Protein AF-A0A134AP46-F1 (afdb_monomer_lite)

Secondary structure (DSSP, 8-state):
-EETTEE-----TTSTHHHHTTS--TT--SPPEEEEEEEETTTTEEEEEEETHHHHHHHHHHHTTTT---HHHHHHHHHHHHHHHT-

pLDDT: mean 87.27, std 9.18, range [53.91, 96.62]

Structure (mmCIF, N/CA/C/O backbone):
data_AF-A0A134AP46-F1
#
_entry.id   AF-A0A134AP46-F1
#
loop_
_atom_site.group_PDB
_atom_site.id
_atom_site.type_symbol
_atom_site.label_atom_id
_atom_site.label_alt_id
_atom_site.label_comp_id
_atom_site.label_asym_id
_atom_site.label_entity_id
_atom_site.label_seq_id
_atom_site.pdbx_PDB_ins_code
_atom_site.Cartn_x
_atom_site.Cartn_y
_atom_site.Cartn_z
_atom_site.occupancy
_atom_site.B_iso_or_equiv
_atom_site.auth_seq_id
_atom_site.auth_comp_id
_atom_site.auth_asym_id
_atom_site.auth_atom_id
_atom_site.pdbx_PDB_model_num
ATOM 1 N N . MET A 1 1 ? 3.650 12.407 -7.886 1.00 63.41 1 MET A N 1
ATOM 2 C CA . MET A 1 1 ? 4.701 11.473 -7.416 1.00 63.41 1 MET A CA 1
ATOM 3 C C . MET A 1 1 ? 5.982 12.270 -7.340 1.00 63.41 1 MET A C 1
ATOM 5 O O . MET A 1 1 ? 6.252 12.970 -8.300 1.00 63.41 1 MET A O 1
ATOM 9 N N . GLN A 1 2 ? 6.742 12.202 -6.248 1.00 68.00 2 GLN A N 1
ATOM 10 C CA . GLN A 1 2 ? 7.954 13.015 -6.098 1.00 68.00 2 GLN A CA 1
ATOM 11 C C . GLN A 1 2 ? 9.190 12.223 -6.523 1.00 68.00 2 GLN A C 1
ATOM 13 O O . GLN A 1 2 ? 9.598 11.272 -5.850 1.00 68.00 2 GLN A O 1
ATOM 18 N N . GLY A 1 3 ? 9.776 12.607 -7.655 1.00 64.31 3 GLY A N 1
ATOM 19 C CA . GLY A 1 3 ? 11.083 12.137 -8.108 1.00 64.31 3 GLY A CA 1
ATOM 20 C C . GLY A 1 3 ? 12.140 13.246 -8.046 1.00 64.31 3 GLY A C 1
ATOM 21 O O . GLY A 1 3 ? 11.818 14.399 -7.757 1.00 64.31 3 GLY A O 1
ATOM 22 N N . PRO A 1 4 ? 13.411 12.947 -8.372 1.00 60.62 4 PRO A N 1
ATOM 23 C CA . PRO A 1 4 ? 14.483 13.949 -8.408 1.00 60.62 4 PRO A CA 1
ATOM 24 C C . PRO A 1 4 ? 14.251 15.086 -9.423 1.00 60.62 4 PRO A C 1
ATOM 26 O O . PRO A 1 4 ? 14.935 16.102 -9.357 1.00 60.62 4 PRO A O 1
ATOM 29 N N . GLN A 1 5 ? 13.293 14.934 -10.345 1.00 65.56 5 GLN A N 1
ATOM 30 C CA . GLN A 1 5 ? 12.892 15.961 -11.315 1.00 65.56 5 GLN A CA 1
ATOM 31 C C . GLN A 1 5 ? 11.623 16.741 -10.911 1.00 65.56 5 GLN A C 1
ATOM 33 O O . GLN A 1 5 ? 11.156 17.570 -11.686 1.00 65.56 5 GLN A O 1
ATOM 38 N N . GLY A 1 6 ? 11.073 16.506 -9.715 1.00 70.81 6 GLY A N 1
ATOM 39 C CA . GLY A 1 6 ? 9.830 17.124 -9.244 1.00 70.81 6 GLY A CA 1
ATOM 40 C C . GLY A 1 6 ? 8.620 16.193 -9.335 1.00 70.81 6 GLY A C 1
ATOM 41 O O . GLY A 1 6 ? 8.767 14.966 -9.340 1.00 70.81 6 GLY A O 1
ATOM 42 N N . ASP A 1 7 ? 7.426 16.789 -9.362 1.00 79.25 7 ASP A N 1
ATOM 43 C CA . ASP A 1 7 ? 6.160 16.060 -9.391 1.00 79.25 7 ASP A CA 1
ATOM 44 C C . ASP A 1 7 ? 5.832 15.523 -10.789 1.00 79.25 7 ASP A C 1
ATOM 46 O O . ASP A 1 7 ? 5.701 16.281 -11.750 1.00 79.25 7 ASP A O 1
ATOM 50 N N . SER A 1 8 ? 5.653 14.205 -10.898 1.00 80.88 8 SER A N 1
ATOM 51 C CA . SER A 1 8 ? 5.233 13.521 -12.126 1.00 80.88 8 SER A CA 1
ATOM 52 C C . SER A 1 8 ? 4.005 12.627 -11.908 1.00 80.88 8 SER A C 1
ATOM 54 O O . SER A 1 8 ? 3.685 12.222 -10.781 1.00 80.88 8 SER A O 1
ATOM 56 N N . ILE A 1 9 ? 3.306 12.329 -13.010 1.00 81.44 9 ILE A N 1
ATOM 57 C CA . ILE A 1 9 ? 2.312 11.253 -13.109 1.00 81.44 9 ILE A CA 1
ATOM 58 C C . ILE A 1 9 ? 3.001 10.081 -13.798 1.00 81.44 9 ILE A C 1
ATOM 60 O O . ILE A 1 9 ? 3.442 10.210 -14.939 1.00 81.44 9 ILE A O 1
ATOM 64 N N . GLU A 1 10 ? 3.072 8.935 -13.128 1.00 81.38 10 GLU A N 1
ATOM 65 C CA . GLU A 1 10 ? 3.672 7.729 -13.690 1.00 81.38 10 GLU A CA 1
ATOM 66 C C . GLU A 1 10 ? 2.839 6.484 -13.399 1.00 81.38 10 GLU A C 1
ATOM 68 O O . GLU A 1 10 ? 2.055 6.418 -12.451 1.00 81.38 10 GLU A O 1
ATOM 73 N N . ASN A 1 11 ? 3.032 5.470 -14.240 1.00 84.75 11 ASN A N 1
ATOM 74 C CA . ASN A 1 11 ? 2.393 4.176 -14.080 1.00 84.75 11 ASN A CA 1
ATOM 75 C C . ASN A 1 11 ? 3.119 3.347 -13.007 1.00 84.75 11 ASN A C 1
ATOM 77 O O . ASN A 1 11 ? 4.299 3.015 -13.148 1.00 84.75 11 ASN A O 1
ATOM 81 N N . ILE A 1 12 ? 2.390 2.977 -11.955 1.00 86.19 12 ILE A N 1
ATOM 82 C CA . ILE A 1 12 ? 2.901 2.146 -10.858 1.00 86.19 12 ILE A CA 1
ATOM 83 C C . ILE A 1 12 ? 2.668 0.643 -11.054 1.00 86.19 12 ILE A C 1
ATOM 85 O O . ILE A 1 12 ? 3.161 -0.155 -10.256 1.00 86.19 12 ILE A O 1
ATOM 89 N N . ASN A 1 13 ? 1.934 0.233 -12.089 1.00 84.31 13 ASN A N 1
ATOM 90 C CA . ASN A 1 13 ? 1.625 -1.175 -12.329 1.00 84.31 13 ASN A CA 1
ATOM 91 C C . ASN A 1 13 ? 2.911 -1.997 -12.521 1.00 84.31 13 ASN A C 1
ATOM 93 O O . ASN A 1 13 ? 3.848 -1.563 -13.191 1.00 84.31 13 ASN A O 1
ATOM 97 N N . GLY A 1 14 ? 2.959 -3.189 -11.916 1.00 81.06 14 GLY A N 1
ATOM 98 C CA . GLY A 1 14 ? 4.141 -4.065 -11.934 1.00 81.06 14 GLY A CA 1
ATOM 99 C C . GLY A 1 14 ? 5.271 -3.647 -10.980 1.00 81.06 14 GLY A C 1
ATOM 100 O O . GLY A 1 14 ? 6.366 -4.212 -11.036 1.00 81.06 14 GLY A O 1
ATOM 101 N N . LYS A 1 15 ? 5.026 -2.669 -10.098 1.00 84.88 15 LYS A N 1
ATOM 102 C CA . LYS A 1 15 ? 5.996 -2.170 -9.109 1.00 84.88 15 LYS A CA 1
ATOM 103 C C . LYS A 1 15 ? 5.531 -2.447 -7.692 1.00 84.88 15 LYS A C 1
ATOM 105 O O . LYS A 1 15 ? 4.331 -2.503 -7.433 1.00 84.88 15 LYS A O 1
ATOM 110 N N . ALA A 1 16 ? 6.474 -2.554 -6.757 1.00 79.81 16 ALA A N 1
ATOM 111 C CA . ALA A 1 16 ? 6.164 -2.905 -5.370 1.00 79.81 16 ALA A CA 1
ATOM 112 C C . ALA A 1 16 ? 5.191 -1.909 -4.710 1.00 79.81 16 ALA A C 1
ATOM 114 O O . ALA A 1 16 ? 4.269 -2.320 -4.008 1.00 79.81 16 ALA A O 1
ATOM 115 N N . VAL A 1 17 ? 5.340 -0.614 -5.012 1.00 84.25 17 VAL A N 1
ATOM 116 C CA . VAL A 1 17 ? 4.478 0.454 -4.479 1.00 84.25 17 VAL A CA 1
ATOM 117 C C . VAL A 1 17 ? 2.997 0.283 -4.819 1.00 84.25 17 VAL A C 1
ATOM 119 O O . VAL A 1 17 ? 2.151 0.720 -4.048 1.00 84.25 17 VAL A O 1
ATOM 122 N N . SER A 1 18 ? 2.662 -0.405 -5.918 1.00 88.12 18 SER A N 1
ATOM 123 C CA . SER A 1 18 ? 1.261 -0.649 -6.285 1.00 88.12 18 SER A CA 1
ATOM 124 C C . SER A 1 18 ? 0.503 -1.451 -5.227 1.00 88.12 18 SER A C 1
ATOM 126 O O . SER A 1 18 ? -0.674 -1.190 -5.007 1.00 88.12 18 SER A O 1
ATOM 128 N N . ILE A 1 19 ? 1.178 -2.362 -4.518 1.00 88.62 19 ILE A N 1
ATOM 129 C CA . ILE A 1 19 ? 0.582 -3.138 -3.424 1.00 88.62 19 ILE A CA 1
ATOM 130 C C . ILE A 1 19 ? 0.327 -2.238 -2.211 1.00 88.62 19 ILE A C 1
ATOM 132 O O . ILE A 1 19 ? -0.728 -2.323 -1.586 1.00 88.62 19 ILE A O 1
ATOM 136 N N . GLU A 1 20 ? 1.270 -1.348 -1.893 1.00 89.56 20 GLU A N 1
ATOM 137 C CA . GLU A 1 20 ? 1.146 -0.418 -0.765 1.00 89.56 20 GLU A CA 1
AT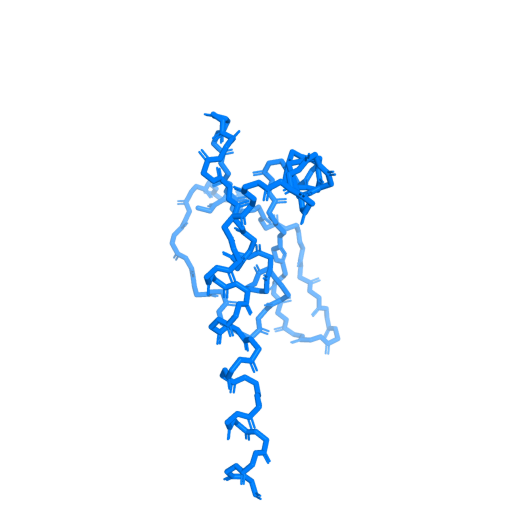OM 138 C C . GLU A 1 20 ? -0.054 0.528 -0.940 1.00 89.56 20 GLU A C 1
ATOM 140 O O . GLU A 1 20 ? -0.693 0.890 0.045 1.00 89.56 20 GLU A O 1
ATOM 145 N N . CYS A 1 21 ? -0.419 0.868 -2.183 1.00 91.06 21 CYS A N 1
ATOM 146 C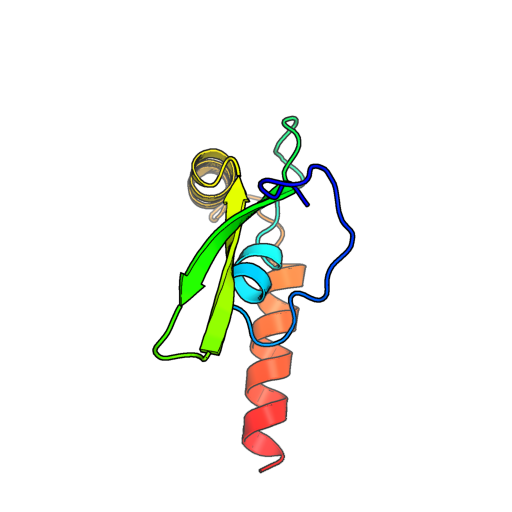 CA . CYS A 1 21 ? -1.579 1.709 -2.496 1.00 91.06 21 CYS A CA 1
ATOM 147 C C . CYS A 1 21 ? -2.939 1.067 -2.157 1.00 91.06 21 CYS A C 1
ATOM 149 O O . CYS A 1 21 ? -3.950 1.773 -2.135 1.00 91.06 21 CYS A O 1
ATOM 151 N N . PHE A 1 22 ? -2.987 -0.241 -1.879 1.00 93.88 22 PHE A N 1
ATOM 152 C CA . PHE A 1 22 ? -4.203 -0.915 -1.410 1.00 93.88 22 PHE A CA 1
ATOM 153 C C . PHE A 1 22 ? -4.403 -0.833 0.103 1.00 93.88 22 PHE A C 1
ATOM 155 O O . PHE A 1 22 ? -5.438 -1.272 0.602 1.00 93.88 22 PHE A O 1
ATOM 162 N N . LEU A 1 23 ? -3.455 -0.266 0.847 1.00 94.19 23 LEU A N 1
ATOM 163 C CA . LEU A 1 23 ? -3.693 0.077 2.239 1.00 94.19 23 LEU A CA 1
ATOM 164 C C . LEU A 1 23 ? -4.641 1.280 2.316 1.00 94.19 23 LEU A C 1
ATOM 166 O O . LEU A 1 23 ? -4.514 2.262 1.579 1.00 94.19 23 LEU A O 1
ATOM 170 N N . ASP A 1 24 ? -5.607 1.197 3.221 1.00 94.06 24 ASP A N 1
ATOM 171 C CA . ASP A 1 24 ? -6.414 2.345 3.585 1.00 94.06 24 ASP A CA 1
ATOM 172 C C . ASP A 1 24 ? -5.571 3.399 4.315 1.00 94.06 24 ASP A C 1
ATOM 174 O O . ASP A 1 24 ? -4.746 3.089 5.180 1.00 94.06 24 ASP A O 1
ATOM 178 N N . HIS A 1 25 ? -5.802 4.648 3.923 1.00 93.81 25 HIS A N 1
ATOM 179 C CA . HIS A 1 25 ? -5.180 5.851 4.465 1.00 93.81 25 HIS A CA 1
ATOM 180 C C . HIS A 1 25 ? -6.239 6.912 4.807 1.00 93.81 25 HIS A C 1
ATOM 182 O O . HIS A 1 25 ? -5.888 8.064 5.035 1.00 93.81 25 HIS A O 1
ATOM 188 N N . SER A 1 26 ? -7.530 6.549 4.825 1.00 92.69 26 SER A N 1
ATOM 189 C CA . SER A 1 26 ? -8.639 7.477 5.093 1.00 92.69 26 SER A CA 1
ATOM 190 C C . SER A 1 26 ? -8.558 8.134 6.475 1.00 92.69 26 SER A C 1
ATOM 192 O O . SER A 1 26 ? -9.053 9.238 6.671 1.00 92.69 26 SER A O 1
ATOM 194 N N . SER A 1 27 ? -7.892 7.469 7.422 1.00 91.75 27 SER A N 1
ATO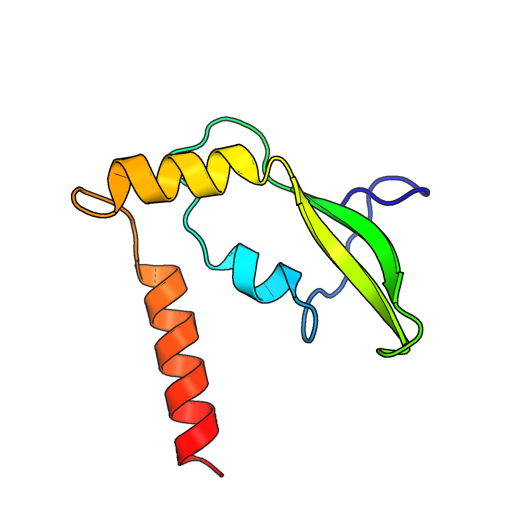M 195 C CA . SER A 1 27 ? -7.660 7.953 8.783 1.00 91.75 27 SER A CA 1
ATOM 196 C C . SER A 1 27 ? -6.382 8.798 8.936 1.00 91.75 27 SER A C 1
ATOM 198 O O . SER A 1 27 ? -5.919 8.976 10.066 1.00 91.75 27 SER A O 1
ATOM 200 N N . ILE A 1 28 ? -5.715 9.162 7.839 1.00 93.81 28 ILE A N 1
ATOM 201 C CA . ILE A 1 28 ? -4.442 9.891 7.836 1.00 93.81 28 ILE A CA 1
ATOM 202 C C . ILE A 1 28 ? -4.682 11.257 7.196 1.00 93.81 28 ILE A C 1
ATOM 204 O O . ILE A 1 28 ? -5.068 11.330 6.033 1.00 93.81 28 ILE A O 1
ATOM 208 N N . ASP A 1 29 ? -4.430 12.321 7.958 1.00 94.06 29 ASP A N 1
ATOM 209 C CA . ASP A 1 29 ? -4.611 13.703 7.491 1.00 94.06 29 ASP A CA 1
ATOM 210 C C . ASP A 1 29 ? -3.421 14.201 6.650 1.00 94.06 29 ASP A C 1
ATOM 212 O O . ASP A 1 29 ? -3.566 15.116 5.840 1.00 94.06 29 ASP A O 1
ATOM 216 N N . ASP A 1 30 ? -2.238 13.608 6.840 1.00 93.69 30 ASP A N 1
ATOM 217 C CA . ASP A 1 30 ? -1.035 13.922 6.071 1.00 93.69 30 ASP A CA 1
ATOM 218 C C . ASP A 1 30 ? -1.149 13.462 4.610 1.00 93.69 30 ASP A C 1
ATOM 220 O O . ASP A 1 30 ? -1.705 12.404 4.300 1.00 93.69 30 ASP A O 1
ATOM 224 N N . GLU A 1 31 ? -0.543 14.230 3.703 1.00 91.19 31 GLU A N 1
ATOM 225 C CA . GLU A 1 31 ? -0.468 13.856 2.294 1.00 91.19 31 GLU A CA 1
ATOM 226 C C . GLU A 1 31 ? 0.354 12.571 2.117 1.00 91.19 31 GLU A C 1
ATOM 228 O O . GLU A 1 31 ? 1.534 12.499 2.469 1.00 91.19 31 GLU A O 1
ATOM 233 N N . ILE A 1 32 ? -0.284 11.560 1.529 1.00 92.12 32 ILE A N 1
ATOM 234 C CA . ILE A 1 32 ? 0.341 10.298 1.146 1.00 92.12 32 ILE A CA 1
ATOM 235 C C . ILE A 1 32 ? 0.692 10.354 -0.340 1.00 92.12 32 ILE A C 1
ATOM 237 O O . ILE A 1 32 ? -0.187 10.510 -1.188 1.00 92.12 32 ILE A O 1
ATOM 241 N N . TYR A 1 33 ? 1.965 10.165 -0.679 1.00 90.81 33 TYR A N 1
ATOM 242 C CA . TYR A 1 33 ? 2.432 10.194 -2.064 1.00 90.81 33 TYR A CA 1
ATOM 243 C C . TYR A 1 33 ? 3.466 9.105 -2.343 1.00 90.81 33 TYR A C 1
ATOM 245 O O . TYR A 1 33 ? 4.112 8.570 -1.447 1.00 90.81 33 TYR A O 1
ATOM 253 N N . VAL A 1 34 ? 3.648 8.771 -3.621 1.00 90.12 34 VAL A N 1
ATOM 254 C CA . VAL A 1 34 ? 4.748 7.899 -4.051 1.00 90.12 34 VAL A CA 1
ATOM 255 C C . VAL A 1 34 ? 6.008 8.734 -4.240 1.00 90.12 34 VAL A C 1
ATOM 257 O O . VAL A 1 34 ? 5.997 9.698 -5.014 1.00 90.12 34 VAL A O 1
ATOM 260 N N . ARG A 1 35 ? 7.094 8.338 -3.574 1.00 88.75 35 ARG A N 1
ATOM 261 C CA . ARG A 1 35 ? 8.446 8.857 -3.787 1.00 88.75 35 ARG A CA 1
ATOM 262 C C . ARG A 1 35 ? 9.270 7.846 -4.577 1.00 88.75 35 ARG A C 1
ATOM 264 O O . ARG A 1 35 ? 9.336 6.673 -4.215 1.00 88.75 35 ARG A O 1
ATOM 271 N N . TRP A 1 36 ? 9.921 8.298 -5.643 1.00 84.81 36 TRP A N 1
ATOM 272 C CA . TRP A 1 36 ? 10.883 7.478 -6.378 1.00 84.81 36 TRP A CA 1
ATOM 273 C C . TRP A 1 36 ? 12.242 7.539 -5.691 1.00 84.81 36 TRP A C 1
ATOM 275 O O . TRP A 1 36 ? 12.772 8.625 -5.465 1.00 84.81 36 TRP A O 1
ATOM 285 N N . THR A 1 37 ? 12.813 6.382 -5.363 1.00 77.38 37 THR A N 1
ATOM 286 C CA . THR A 1 37 ? 14.118 6.316 -4.689 1.00 77.38 37 THR A CA 1
ATOM 287 C C . THR A 1 37 ? 15.241 6.077 -5.686 1.00 77.38 37 THR A C 1
ATOM 289 O O . THR A 1 37 ? 16.109 6.930 -5.851 1.00 77.38 37 THR A O 1
ATOM 292 N N . GLY A 1 38 ? 15.222 4.941 -6.387 1.00 73.12 38 GLY A N 1
ATOM 293 C CA . GLY A 1 38 ? 16.296 4.563 -7.301 1.00 73.12 38 GLY A CA 1
ATOM 294 C C . GLY A 1 38 ? 15.901 3.509 -8.330 1.00 73.12 38 GLY A C 1
ATOM 295 O O . GLY A 1 38 ? 14.857 2.855 -8.233 1.00 73.12 38 GLY A O 1
ATOM 296 N N . PHE A 1 39 ? 16.751 3.369 -9.347 1.00 78.12 39 PHE A N 1
ATOM 297 C CA . PHE A 1 39 ? 16.633 2.322 -10.355 1.00 78.12 39 PHE A CA 1
ATOM 298 C C . PHE A 1 39 ? 17.099 0.986 -9.772 1.00 78.12 39 PHE A C 1
ATOM 300 O O . PHE A 1 39 ? 18.149 0.910 -9.137 1.00 78.12 39 PHE A O 1
ATOM 307 N N . ASN A 1 40 ? 16.310 -0.069 -9.961 1.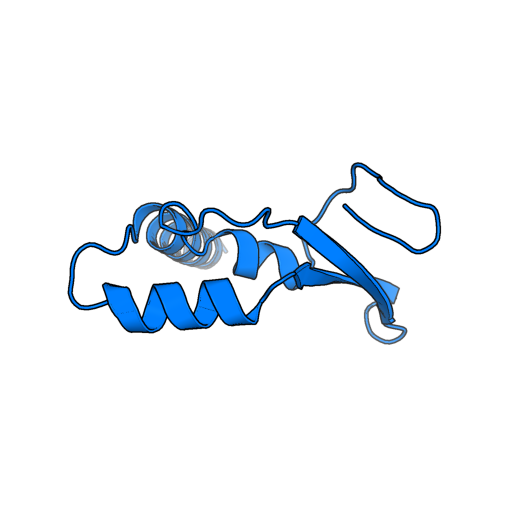00 81.50 40 ASN A N 1
ATOM 308 C CA . ASN A 1 40 ? 16.689 -1.423 -9.587 1.00 81.50 40 ASN A CA 1
ATOM 309 C C . ASN A 1 40 ? 17.209 -2.157 -10.828 1.00 81.50 40 ASN A C 1
ATOM 311 O O . ASN A 1 40 ? 16.410 -2.562 -11.672 1.00 81.50 40 ASN A O 1
ATOM 315 N N . ASP A 1 41 ? 18.526 -2.368 -10.904 1.00 83.06 41 ASP A N 1
ATOM 316 C CA . ASP A 1 41 ? 19.186 -3.006 -12.055 1.00 83.06 41 ASP A CA 1
ATOM 317 C C . ASP A 1 41 ? 18.697 -4.436 -12.317 1.00 83.06 41 ASP A C 1
ATOM 319 O O . ASP A 1 41 ? 18.596 -4.861 -13.463 1.00 83.06 41 ASP A O 1
ATOM 323 N N . LYS A 1 42 ? 18.333 -5.187 -11.268 1.00 83.75 42 LYS A N 1
ATOM 324 C CA . LYS A 1 42 ? 17.845 -6.569 -11.421 1.00 83.75 42 LYS A CA 1
ATOM 325 C C . LYS A 1 42 ? 16.480 -6.624 -12.096 1.00 83.75 42 LYS A C 1
ATOM 327 O O . LYS A 1 42 ? 16.192 -7.571 -12.817 1.00 83.75 42 LYS A O 1
ATOM 332 N N . LEU A 1 43 ? 15.633 -5.638 -11.814 1.00 80.69 43 LEU A N 1
ATOM 333 C CA . LEU A 1 43 ? 14.284 -5.538 -12.371 1.00 80.69 43 LEU A CA 1
ATOM 334 C C . LEU A 1 43 ? 14.226 -4.604 -13.587 1.00 80.69 43 LEU A C 1
ATOM 336 O O . LEU A 1 43 ? 13.156 -4.457 -14.170 1.00 80.69 43 LEU A O 1
ATOM 340 N N . MET A 1 44 ? 15.349 -3.969 -13.948 1.00 82.75 44 MET A N 1
ATOM 341 C CA . MET A 1 44 ? 15.463 -2.971 -15.014 1.00 82.75 44 MET A CA 1
ATOM 342 C C . MET A 1 44 ? 14.398 -1.865 -14.921 1.00 82.75 44 MET A C 1
ATOM 344 O O . MET A 1 44 ? 13.861 -1.410 -15.931 1.00 82.75 44 MET A O 1
ATOM 348 N N . GLN A 1 45 ? 14.064 -1.430 -13.701 1.00 80.31 45 GLN A N 1
ATOM 349 C CA . GLN A 1 45 ? 13.035 -0.410 -13.490 1.00 80.31 45 GLN A CA 1
ATOM 350 C C . GLN A 1 45 ? 13.238 0.414 -12.217 1.00 80.31 45 GLN A C 1
ATOM 352 O O . GLN A 1 45 ? 13.712 -0.094 -11.199 1.00 80.31 45 GLN A O 1
ATOM 357 N N . TYR A 1 46 ? 12.785 1.672 -12.243 1.00 82.44 46 TYR A N 1
ATOM 358 C CA . TYR A 1 46 ? 12.624 2.482 -11.034 1.00 82.44 46 TYR A CA 1
ATOM 359 C C . TYR A 1 46 ? 11.595 1.856 -10.097 1.00 82.44 46 TYR A C 1
ATOM 361 O O . TYR A 1 46 ? 10.546 1.368 -10.544 1.00 82.44 46 TYR A O 1
ATOM 369 N N . GLN A 1 47 ? 11.914 1.886 -8.803 1.00 81.88 47 GLN A N 1
ATOM 370 C CA . GLN A 1 47 ? 11.021 1.496 -7.718 1.00 81.88 47 GLN A CA 1
ATOM 371 C C . GLN A 1 47 ? 10.688 2.719 -6.870 1.00 81.88 47 GLN A C 1
ATOM 373 O O . GLN A 1 47 ? 11.548 3.548 -6.560 1.00 81.88 47 GLN A O 1
ATOM 378 N N . GLY A 1 48 ? 9.409 2.828 -6.538 1.00 85.94 48 GLY A N 1
ATOM 379 C CA . GLY A 1 48 ? 8.899 3.839 -5.632 1.00 85.94 48 GLY A CA 1
ATOM 380 C C . GLY A 1 48 ? 8.497 3.199 -4.317 1.00 85.94 48 GLY A C 1
ATOM 381 O O . GLY A 1 48 ? 8.383 1.975 -4.212 1.00 85.94 48 GLY A O 1
ATOM 382 N N . ASN A 1 49 ? 8.253 4.039 -3.331 1.00 89.50 49 ASN A N 1
ATOM 383 C CA . ASN A 1 49 ? 7.628 3.664 -2.077 1.00 89.50 49 ASN A CA 1
ATOM 384 C C . ASN A 1 49 ? 6.647 4.756 -1.669 1.00 89.50 49 ASN A C 1
ATOM 386 O O . ASN A 1 49 ? 6.790 5.910 -2.083 1.00 89.50 49 ASN A O 1
ATOM 390 N N . ILE A 1 50 ? 5.650 4.393 -0.869 1.00 91.69 50 ILE A N 1
ATOM 391 C CA . ILE A 1 50 ? 4.795 5.406 -0.268 1.00 91.69 50 ILE A CA 1
ATOM 392 C C . ILE A 1 50 ? 5.588 6.194 0.781 1.00 91.69 50 ILE A C 1
ATOM 394 O O . ILE A 1 50 ? 6.374 5.621 1.535 1.00 91.69 50 ILE A O 1
ATOM 398 N N . GLU A 1 51 ? 5.359 7.502 0.840 1.00 92.50 51 GLU A N 1
ATOM 399 C CA . GLU A 1 51 ? 5.812 8.392 1.898 1.00 92.50 51 GLU A CA 1
ATOM 400 C C . GLU A 1 51 ? 4.646 9.253 2.411 1.00 92.50 51 GLU A C 1
ATOM 402 O O . GLU A 1 51 ? 3.852 9.727 1.595 1.00 92.50 51 GLU A O 1
ATOM 407 N N . PRO A 1 52 ? 4.545 9.484 3.735 1.00 93.31 52 PRO A N 1
ATOM 408 C CA . PRO A 1 52 ? 5.292 8.837 4.824 1.00 93.31 52 PRO A CA 1
ATOM 409 C C . PRO A 1 52 ? 4.785 7.410 5.141 1.00 93.31 52 PRO A C 1
ATOM 411 O O . PRO A 1 52 ? 3.697 7.210 5.690 1.00 93.31 52 PRO A O 1
ATOM 414 N N . LYS A 1 53 ? 5.600 6.379 4.864 1.00 91.56 53 LYS A N 1
ATOM 415 C CA . LYS A 1 53 ? 5.192 4.962 5.023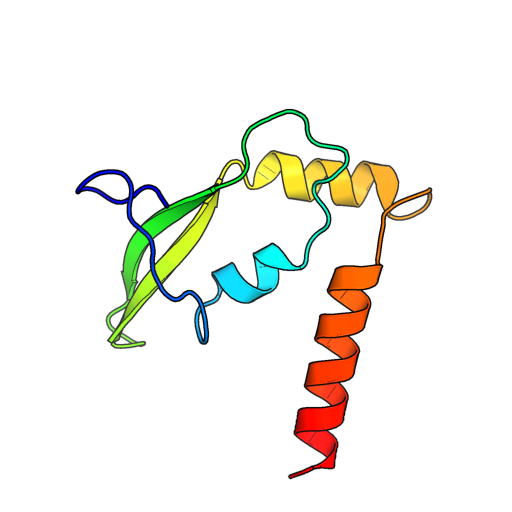 1.00 91.56 53 LYS A CA 1
ATOM 416 C C . LYS A 1 53 ? 4.828 4.579 6.460 1.00 91.56 53 LYS A C 1
ATOM 418 O O . LYS A 1 53 ? 3.974 3.725 6.704 1.00 91.56 53 LYS A O 1
ATOM 423 N N . ASN A 1 54 ? 5.491 5.192 7.433 1.00 94.50 54 ASN A N 1
ATOM 424 C CA . ASN A 1 54 ? 5.278 4.928 8.852 1.00 94.50 54 ASN A CA 1
ATOM 425 C C . ASN A 1 54 ? 3.857 5.289 9.313 1.00 94.50 54 ASN A C 1
ATOM 427 O O . ASN A 1 54 ? 3.343 4.622 10.211 1.00 94.50 54 ASN A O 1
ATOM 431 N N . LEU A 1 55 ? 3.216 6.300 8.713 1.00 94.88 55 LEU A N 1
ATOM 432 C CA . LEU A 1 55 ? 1.845 6.679 9.071 1.00 94.88 55 LEU A CA 1
ATOM 433 C C . LEU A 1 55 ? 0.839 5.613 8.642 1.00 94.88 55 LEU A C 1
ATOM 435 O O . LEU A 1 55 ? -0.027 5.241 9.430 1.00 94.88 55 LEU A O 1
ATOM 439 N N . LEU A 1 56 ? 1.018 5.053 7.447 1.00 93.69 56 LEU A N 1
ATOM 440 C CA . LEU A 1 56 ? 0.230 3.929 6.939 1.00 93.69 56 LEU A CA 1
ATOM 441 C C . LEU A 1 56 ? 0.334 2.694 7.833 1.00 93.69 56 LEU A C 1
ATOM 443 O O . LEU A 1 56 ? -0.681 2.133 8.242 1.00 93.69 56 LEU A O 1
ATOM 447 N N . ILE A 1 57 ? 1.558 2.307 8.202 1.00 93.50 57 ILE A N 1
ATOM 448 C CA . ILE A 1 57 ? 1.795 1.167 9.102 1.00 93.50 57 ILE A CA 1
ATOM 449 C C . ILE A 1 57 ? 1.138 1.414 10.466 1.00 93.50 57 ILE A C 1
ATOM 451 O O . ILE A 1 57 ? 0.476 0.532 11.017 1.00 93.50 57 ILE A O 1
ATOM 455 N N . LYS A 1 58 ? 1.301 2.623 11.013 1.00 94.50 58 LYS A N 1
ATOM 456 C CA . LYS A 1 58 ? 0.716 3.003 12.301 1.00 94.50 58 LYS A CA 1
ATOM 457 C C . LYS A 1 58 ? -0.813 2.982 12.253 1.00 94.50 58 LYS A C 1
ATOM 459 O O . LYS A 1 58 ? -1.416 2.415 13.161 1.00 94.50 58 LYS A O 1
ATOM 464 N N . SER A 1 59 ? -1.419 3.549 11.207 1.00 94.19 59 SER A N 1
ATOM 465 C CA . SER A 1 59 ? -2.871 3.527 10.993 1.00 94.19 59 SER A CA 1
ATOM 466 C C . SER A 1 59 ? -3.386 2.089 10.935 1.00 94.19 59 SER A C 1
ATOM 468 O O . SER A 1 59 ? -4.247 1.718 11.735 1.00 94.19 59 SER A O 1
ATOM 470 N N . PHE A 1 60 ? -2.778 1.236 10.103 1.00 95.19 60 PHE A N 1
ATOM 471 C CA . PHE A 1 60 ? -3.161 -0.171 10.013 1.00 95.19 60 PHE A CA 1
ATOM 472 C C . PHE A 1 60 ? -3.148 -0.847 11.390 1.00 95.19 60 PHE A C 1
ATOM 474 O O . PHE A 1 60 ? -4.166 -1.363 11.839 1.00 95.19 60 PHE A O 1
ATOM 481 N N . HIS A 1 61 ? -2.041 -0.780 12.133 1.00 94.69 61 HIS A N 1
ATOM 482 C CA . HIS A 1 61 ? -1.965 -1.408 13.458 1.00 94.69 61 HIS A CA 1
ATOM 483 C C . HIS A 1 61 ? -2.912 -0.801 14.500 1.00 94.69 61 HIS A C 1
ATOM 485 O O . HIS A 1 61 ? -3.343 -1.502 15.419 1.00 94.69 61 HIS A O 1
ATOM 491 N N . GLN A 1 62 ? -3.247 0.481 14.384 1.00 95.06 62 GLN A N 1
ATOM 492 C CA . GLN A 1 62 ? -4.187 1.143 15.282 1.00 95.06 62 GLN A CA 1
ATOM 493 C C . GLN A 1 62 ? -5.634 0.696 15.036 1.00 95.06 62 GLN A C 1
ATOM 495 O O . GLN A 1 62 ? -6.408 0.568 15.994 1.00 95.06 62 GLN A O 1
ATOM 500 N N . PHE A 1 63 ? -5.994 0.453 13.775 1.00 95.06 63 PHE A N 1
ATOM 501 C CA . PHE A 1 63 ? -7.378 0.240 13.362 1.00 95.06 63 PHE A CA 1
ATOM 502 C C . PHE A 1 63 ? -7.694 -1.193 12.901 1.00 95.06 63 PHE A C 1
ATOM 504 O O . PHE A 1 63 ? -8.873 -1.520 12.815 1.00 95.06 63 PHE A O 1
ATOM 511 N N . TYR A 1 64 ? -6.716 -2.088 12.689 1.00 94.25 64 TYR A N 1
ATOM 512 C CA . TYR A 1 64 ? -6.952 -3.422 12.092 1.00 94.25 64 TYR A CA 1
ATOM 513 C C . TYR A 1 64 ? -7.959 -4.313 12.844 1.00 94.25 64 TYR A C 1
ATOM 515 O O . TYR A 1 64 ? -8.571 -5.184 12.238 1.00 94.25 64 TYR A O 1
ATOM 523 N N . LYS A 1 65 ? -8.124 -4.128 14.163 1.00 92.88 65 LYS A N 1
ATOM 524 C CA . LYS A 1 65 ? -9.131 -4.825 1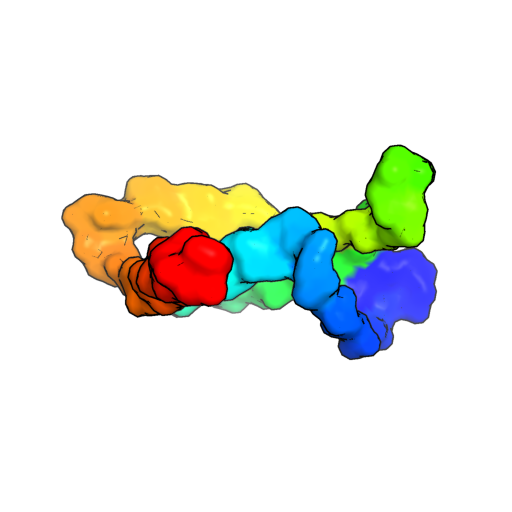5.000 1.00 92.88 65 LYS A CA 1
ATOM 525 C C . LYS A 1 65 ? -10.372 -3.982 15.306 1.00 92.88 65 LYS A C 1
ATOM 527 O O . LYS A 1 65 ? -11.191 -4.381 16.127 1.00 92.88 65 LYS A O 1
ATOM 532 N N . LYS A 1 66 ? -10.455 -2.788 14.729 1.00 91.56 66 LYS A N 1
ATOM 533 C CA . LYS A 1 66 ? -11.519 -1.807 14.938 1.00 91.56 66 LYS A CA 1
ATOM 534 C C . LYS A 1 66 ? -12.225 -1.583 13.600 1.00 91.56 66 LYS A C 1
ATOM 536 O O . LYS A 1 66 ? -12.771 -2.524 13.041 1.00 91.56 66 LYS A O 1
ATOM 541 N N . GLU A 1 67 ? -12.172 -0.361 13.087 1.00 93.62 67 GLU A N 1
ATOM 542 C CA . GLU A 1 67 ? -12.894 0.100 11.902 1.00 93.62 67 GLU A CA 1
ATOM 543 C C . GLU A 1 67 ? -11.921 0.413 10.754 1.00 93.62 67 GLU A C 1
ATOM 545 O O . GLU A 1 67 ? -12.034 1.442 10.100 1.00 93.62 67 GLU A O 1
ATOM 550 N N . TYR A 1 68 ? -10.911 -0.435 10.534 1.00 95.38 68 TYR A N 1
ATOM 551 C CA . TYR A 1 68 ? -10.065 -0.299 9.345 1.00 95.38 68 TYR A CA 1
ATOM 552 C C . TYR A 1 68 ? -10.839 -0.723 8.095 1.00 95.38 68 TYR A C 1
ATOM 554 O O . TYR A 1 68 ? -11.449 -1.796 8.085 1.00 95.38 68 TYR A O 1
ATOM 562 N N . ASP A 1 69 ? -10.791 0.083 7.034 1.00 95.50 69 ASP A N 1
ATOM 563 C CA . ASP A 1 69 ? -11.417 -0.275 5.764 1.00 95.50 69 ASP A CA 1
ATOM 564 C C . ASP A 1 69 ? -10.549 -1.281 4.994 1.00 95.50 69 ASP A C 1
ATOM 566 O O . ASP A 1 69 ? -9.513 -0.959 4.411 1.00 95.50 69 ASP A O 1
ATOM 570 N N . PHE A 1 70 ? -10.998 -2.533 4.970 1.00 96.25 70 PHE A N 1
ATOM 571 C CA . PHE A 1 70 ? -10.332 -3.610 4.243 1.00 96.25 70 PHE A CA 1
ATOM 572 C C . PHE A 1 70 ? -10.762 -3.720 2.775 1.00 96.25 70 PHE A C 1
ATOM 574 O O . PHE A 1 70 ? -10.271 -4.611 2.086 1.00 96.25 70 PHE A O 1
ATOM 581 N N . THR A 1 71 ? -11.643 -2.856 2.262 1.00 96.62 71 THR A N 1
ATOM 582 C CA . THR A 1 71 ? -12.218 -2.982 0.909 1.00 96.62 71 THR A CA 1
ATOM 583 C C . THR A 1 71 ? -11.140 -3.031 -0.175 1.00 96.62 71 THR A C 1
ATOM 585 O O . THR A 1 71 ? -11.166 -3.914 -1.034 1.00 96.62 71 THR A O 1
ATOM 588 N N . LYS A 1 72 ? -10.137 -2.147 -0.104 1.00 95.31 72 LYS A N 1
ATOM 589 C CA . LYS A 1 72 ? -9.005 -2.127 -1.046 1.00 95.31 72 LYS A CA 1
ATOM 590 C C . LYS A 1 72 ? -8.159 -3.405 -0.962 1.00 95.31 72 LYS A C 1
ATOM 592 O O . LYS A 1 72 ? -7.833 -3.997 -1.988 1.00 95.31 72 LYS A O 1
ATOM 597 N N . LEU A 1 73 ? -7.842 -3.869 0.248 1.00 95.75 73 LEU A N 1
ATOM 598 C CA . LEU A 1 73 ? -7.088 -5.112 0.449 1.00 95.75 73 LEU A CA 1
ATOM 599 C C . LEU A 1 73 ? -7.864 -6.338 -0.031 1.00 95.75 73 LEU A C 1
ATOM 601 O O . LEU A 1 73 ? -7.285 -7.224 -0.654 1.00 95.75 73 LEU A O 1
ATOM 605 N N . LYS A 1 74 ? -9.174 -6.378 0.221 1.00 96.50 74 LYS A N 1
ATOM 606 C CA . LYS A 1 74 ? -10.050 -7.436 -0.274 1.00 96.50 74 LYS A CA 1
ATOM 607 C C . LYS A 1 74 ? -10.049 -7.471 -1.800 1.00 96.50 74 LYS A C 1
ATOM 609 O O . LYS A 1 74 ? -9.839 -8.539 -2.357 1.00 96.50 74 LYS A O 1
ATOM 614 N N . TYR A 1 75 ? -10.190 -6.317 -2.454 1.00 96.12 75 TYR A N 1
ATOM 615 C CA . TYR A 1 75 ? -10.102 -6.219 -3.911 1.00 96.12 75 TYR A CA 1
ATOM 616 C C . TYR A 1 75 ? -8.772 -6.772 -4.446 1.00 96.12 75 TYR A C 1
ATOM 618 O O . TYR A 1 75 ? -8.769 -7.551 -5.395 1.00 96.12 75 TYR A O 1
ATOM 626 N N . LEU A 1 76 ? -7.643 -6.421 -3.816 1.00 94.44 76 LEU A N 1
ATOM 627 C CA . LEU A 1 76 ? -6.330 -6.944 -4.202 1.00 94.44 76 LEU A CA 1
ATOM 628 C C . LEU A 1 76 ? -6.263 -8.474 -4.087 1.00 94.44 76 LEU A C 1
ATOM 630 O O . LEU A 1 76 ? -5.777 -9.139 -4.999 1.00 94.44 76 LEU A O 1
ATOM 634 N N . VAL A 1 77 ? -6.730 -9.033 -2.970 1.00 94.94 77 VAL A N 1
ATOM 635 C CA . VAL A 1 77 ? -6.712 -10.484 -2.738 1.00 94.94 77 VAL A CA 1
ATOM 636 C C . VAL A 1 77 ? -7.628 -11.206 -3.722 1.00 94.94 77 VAL A C 1
ATOM 638 O O . VAL A 1 77 ? -7.196 -12.185 -4.324 1.00 94.94 77 VAL A O 1
ATOM 641 N N . ASP A 1 78 ? -8.849 -10.709 -3.921 1.00 95.62 78 ASP A N 1
ATOM 642 C CA . ASP A 1 78 ? -9.812 -11.280 -4.865 1.00 95.62 78 ASP A CA 1
ATOM 643 C C . ASP A 1 78 ? -9.222 -11.279 -6.291 1.00 95.62 78 ASP A C 1
ATOM 645 O O . ASP A 1 78 ? -9.201 -12.320 -6.945 1.00 95.62 78 ASP A O 1
ATOM 649 N N . TYR A 1 79 ? -8.606 -10.171 -6.721 1.00 93.12 79 TYR A N 1
ATOM 650 C CA . TYR A 1 79 ? -7.923 -10.078 -8.016 1.00 93.12 79 TYR A CA 1
ATOM 651 C C . TYR A 1 79 ? -6.771 -11.086 -8.165 1.00 93.12 79 TYR A C 1
ATOM 653 O O . TYR A 1 79 ? -6.609 -11.699 -9.224 1.00 93.12 79 TYR A O 1
ATOM 661 N N . ILE A 1 80 ? -5.952 -11.273 -7.120 1.00 91.25 80 ILE A N 1
ATOM 662 C CA . ILE A 1 80 ? -4.858 -12.257 -7.140 1.00 91.25 80 ILE A CA 1
ATOM 663 C C . ILE A 1 80 ? -5.432 -13.670 -7.272 1.00 91.25 80 ILE A C 1
ATOM 665 O O . ILE A 1 80 ? -4.939 -14.447 -8.084 1.00 91.25 80 ILE A O 1
ATOM 669 N N . LEU A 1 81 ? -6.479 -14.003 -6.515 1.00 93.38 81 LEU A N 1
ATOM 670 C CA . LEU A 1 81 ? -7.114 -15.321 -6.571 1.00 93.38 81 LEU A CA 1
ATOM 671 C C . LEU A 1 81 ? -7.719 -15.600 -7.953 1.00 93.38 81 LEU A C 1
ATOM 673 O O . LEU A 1 81 ? -7.471 -16.661 -8.525 1.00 93.38 81 LEU A O 1
ATOM 677 N N . GLU A 1 82 ? -8.451 -14.644 -8.523 1.00 93.81 82 GLU A N 1
ATOM 678 C CA . GLU A 1 82 ? -9.029 -14.753 -9.869 1.00 93.81 82 GLU A CA 1
ATOM 679 C C . GLU A 1 82 ? -7.954 -14.916 -10.947 1.00 93.81 82 GLU A C 1
ATOM 681 O O . GLU A 1 82 ? -8.074 -15.777 -11.825 1.00 93.81 82 GLU A O 1
ATOM 686 N N . SER A 1 83 ? -6.872 -14.138 -10.846 1.00 89.44 83 SER A N 1
ATOM 687 C CA . SER A 1 83 ? -5.734 -14.226 -11.764 1.00 89.44 83 SER A CA 1
ATOM 688 C C . SER A 1 83 ? -5.038 -15.584 -11.703 1.00 89.44 83 SER A C 1
ATOM 690 O O . SER A 1 83 ? -4.463 -15.990 -12.699 1.00 89.44 83 SER A O 1
ATOM 692 N N . TRP A 1 84 ? -5.070 -16.285 -10.565 1.00 85.38 84 TRP A N 1
ATOM 693 C CA . TRP A 1 84 ? -4.454 -17.609 -10.411 1.00 85.38 84 TRP A CA 1
ATOM 694 C C . TRP A 1 84 ? -5.352 -18.754 -10.880 1.00 85.38 84 TRP A C 1
ATOM 696 O O . TRP A 1 84 ? -4.848 -19.747 -11.391 1.00 85.38 84 TRP A O 1
ATOM 706 N N . ILE A 1 85 ? -6.669 -18.633 -10.702 1.00 82.44 85 ILE A N 1
ATOM 707 C CA . ILE A 1 85 ? -7.643 -19.650 -11.136 1.00 82.44 85 ILE A CA 1
ATOM 708 C C . ILE A 1 85 ? -7.843 -19.614 -12.658 1.00 82.44 85 ILE A C 1
ATOM 710 O O . ILE A 1 85 ? -8.196 -20.624 -13.260 1.00 82.44 85 ILE A O 1
ATOM 714 N N . SER A 1 86 ? -7.611 -18.458 -13.279 1.00 72.25 86 SER A N 1
ATOM 715 C CA . SER A 1 86 ? -7.763 -18.255 -14.725 1.00 72.25 86 SER A CA 1
ATOM 716 C C . SER A 1 86 ? -6.516 -18.634 -15.544 1.00 72.25 86 SER A C 1
ATOM 718 O O . SER A 1 86 ? -6.465 -18.313 -16.732 1.00 72.25 86 SER A O 1
ATOM 720 N N . ILE A 1 87 ? -5.516 -19.270 -14.916 1.00 53.91 87 ILE A N 1
ATOM 721 C CA . ILE A 1 87 ? -4.278 -19.774 -15.546 1.00 53.91 87 ILE A CA 1
ATOM 722 C C . ILE A 1 87 ? -4.420 -21.253 -15.899 1.00 53.91 87 ILE A C 1
ATOM 724 O O . ILE A 1 87 ? -4.913 -22.025 -15.047 1.00 53.91 87 ILE A O 1
#

Radius of gyration: 14.76 Å; chains: 1; bounding box: 32×37×31 Å

Foldseek 3Di:
DQEPVGDDDDDCPPAPQVLVVLQDPVVPPDDKDWYWDDQDPVVRGTHTHIPPSVSSVVVCVVDVVHDGDCPSVVVVVVVVVVVVVVD

Sequence (87 aa):
MQGPQGDSIENINGKAVSIECFLDHSSIDDEIYVRWTGFNDKLMQYQGNIEPKNLLIKSFHQFYKKEYDFTKLKYLVDYILESWISI